Protein AF-A0A354ZH24-F1 (afdb_monomer)

Secondary structure (DSSP, 8-state):
----HHHHHHHHHHHHHHHHHHHHHHHHHHHHHHHHHHHIIIIISHHHHHHHHHHHH------PPPPPPEE-TTS-EEE-----------TTT-SSHHHHHHHHHHHHT--GGG-

Structure (mmCIF, N/CA/C/O backbone):
data_AF-A0A354ZH24-F1
#
_entry.id   AF-A0A354ZH24-F1
#
loop_
_atom_site.group_PDB
_atom_site.id
_atom_site.type_symbol
_atom_site.label_atom_id
_atom_site.label_alt_id
_atom_site.label_comp_id
_atom_site.label_asym_id
_atom_site.label_entity_id
_atom_site.label_seq_id
_atom_site.pdbx_PDB_ins_code
_at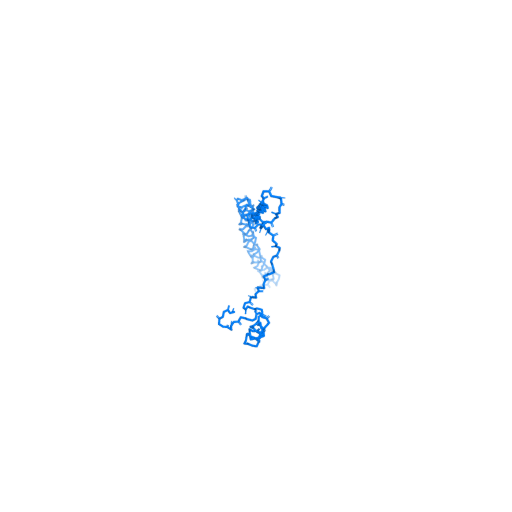om_site.Cartn_x
_atom_site.Cartn_y
_atom_site.Cartn_z
_atom_site.occupancy
_atom_site.B_iso_or_equiv
_atom_site.auth_seq_id
_atom_site.auth_comp_id
_atom_site.auth_asym_id
_atom_site.auth_atom_id
_atom_site.pdbx_PDB_model_num
ATOM 1 N N . MET A 1 1 ? 56.587 -14.200 -52.877 1.00 45.28 1 MET A N 1
ATOM 2 C CA . MET A 1 1 ? 55.325 -13.538 -52.482 1.00 45.28 1 MET A CA 1
ATOM 3 C C . MET A 1 1 ? 55.574 -12.876 -51.132 1.00 45.28 1 MET A C 1
ATOM 5 O O . MET A 1 1 ? 55.626 -13.579 -50.135 1.00 45.28 1 MET A O 1
ATOM 9 N N . ASN A 1 2 ? 55.875 -11.572 -51.110 1.00 46.62 2 ASN A N 1
ATOM 10 C CA . ASN A 1 2 ? 56.237 -10.858 -49.878 1.00 46.62 2 ASN A CA 1
ATOM 11 C C . ASN A 1 2 ? 54.971 -10.486 -49.108 1.00 46.62 2 ASN A C 1
ATOM 13 O O . ASN A 1 2 ? 54.267 -9.554 -49.488 1.00 46.62 2 ASN A O 1
ATOM 17 N N . VAL A 1 3 ? 54.684 -11.220 -48.037 1.00 66.81 3 VAL A N 1
ATOM 18 C CA . VAL A 1 3 ? 53.629 -10.860 -47.088 1.00 66.81 3 VAL A CA 1
ATOM 19 C C . VAL A 1 3 ? 54.283 -10.066 -45.960 1.00 66.81 3 VAL A C 1
ATOM 21 O O . VAL A 1 3 ? 55.084 -10.603 -45.201 1.00 66.81 3 VAL A O 1
ATOM 24 N N . ASN A 1 4 ? 53.976 -8.770 -45.878 1.00 72.75 4 ASN A N 1
ATOM 25 C CA . ASN A 1 4 ? 54.430 -7.915 -44.785 1.00 72.75 4 ASN A CA 1
ATOM 26 C C . ASN A 1 4 ? 53.612 -8.217 -43.524 1.00 72.75 4 ASN A C 1
ATOM 28 O O . ASN A 1 4 ? 52.391 -8.067 -43.520 1.00 72.75 4 ASN A O 1
ATOM 32 N N . ILE A 1 5 ? 54.299 -8.590 -42.444 1.00 67.75 5 ILE A N 1
ATOM 33 C CA . ILE A 1 5 ? 53.717 -8.917 -41.129 1.00 67.75 5 ILE A CA 1
ATOM 34 C C . ILE A 1 5 ? 52.833 -7.771 -40.593 1.00 67.75 5 ILE A C 1
ATOM 36 O O . ILE A 1 5 ? 51.821 -8.020 -39.940 1.00 67.75 5 ILE A O 1
ATOM 40 N N . MET A 1 6 ? 53.154 -6.525 -40.959 1.00 64.69 6 MET A N 1
ATOM 41 C CA . MET A 1 6 ? 52.380 -5.330 -40.607 1.00 64.69 6 MET A CA 1
ATOM 42 C C . MET A 1 6 ? 50.939 -5.354 -41.158 1.00 64.69 6 MET A C 1
ATOM 44 O O . MET A 1 6 ? 50.013 -4.979 -40.447 1.00 64.69 6 MET A O 1
ATOM 48 N N . ASP A 1 7 ? 50.719 -5.855 -42.381 1.00 66.12 7 ASP A N 1
ATOM 49 C CA . ASP A 1 7 ? 49.382 -5.905 -43.006 1.00 66.12 7 ASP A CA 1
ATOM 50 C C . ASP A 1 7 ? 48.493 -6.998 -42.378 1.00 66.12 7 ASP A C 1
ATOM 52 O O . ASP A 1 7 ? 47.267 -6.894 -42.346 1.00 66.12 7 ASP A O 1
ATOM 56 N N . MET A 1 8 ? 49.099 -8.045 -41.806 1.00 61.34 8 MET A N 1
ATOM 57 C CA . MET A 1 8 ? 48.354 -9.114 -41.134 1.00 61.34 8 MET A CA 1
ATOM 58 C C . MET A 1 8 ? 47.857 -8.690 -39.744 1.00 61.34 8 MET A C 1
ATOM 60 O O . MET A 1 8 ? 46.753 -9.063 -39.343 1.00 61.34 8 MET A O 1
ATOM 64 N N . MET A 1 9 ? 48.642 -7.874 -39.033 1.00 62.81 9 MET A N 1
ATOM 65 C CA . MET A 1 9 ? 48.289 -7.339 -37.712 1.00 62.81 9 MET A CA 1
ATOM 66 C C . MET A 1 9 ? 47.197 -6.256 -37.796 1.00 62.81 9 MET A C 1
ATOM 68 O O . MET A 1 9 ? 46.334 -6.160 -36.924 1.00 62.81 9 MET A O 1
ATOM 72 N N . ASP A 1 10 ? 47.163 -5.502 -38.896 1.00 66.69 10 ASP A N 1
ATOM 73 C CA . ASP A 1 10 ? 46.168 -4.451 -39.140 1.00 66.69 10 ASP A CA 1
ATOM 74 C C . ASP A 1 10 ? 44.771 -5.027 -39.472 1.00 66.69 10 ASP A C 1
ATOM 76 O O . ASP A 1 10 ? 43.731 -4.491 -39.069 1.00 66.69 10 ASP A O 1
ATOM 80 N N . ARG A 1 11 ? 44.718 -6.179 -40.162 1.00 67.19 11 ARG A N 1
ATOM 81 C CA . ARG A 1 11 ? 43.461 -6.886 -40.485 1.00 67.19 11 ARG A CA 1
ATOM 82 C C . ARG A 1 11 ? 42.809 -7.535 -39.262 1.00 67.19 11 ARG A C 1
ATOM 84 O O . ARG A 1 11 ? 41.580 -7.525 -39.156 1.00 67.19 11 ARG A O 1
ATOM 91 N N . THR A 1 12 ? 43.600 -8.078 -38.335 1.00 68.81 12 THR A N 1
ATOM 92 C CA . THR A 1 12 ? 43.090 -8.676 -37.088 1.00 68.81 12 THR A CA 1
ATOM 93 C C . THR A 1 12 ? 42.574 -7.614 -36.112 1.00 68.81 12 THR A C 1
ATOM 95 O O . THR A 1 12 ? 41.503 -7.809 -35.534 1.00 68.81 12 THR A O 1
ATOM 98 N N . GLN A 1 13 ? 43.245 -6.460 -36.001 1.00 71.44 13 GLN A N 1
ATOM 99 C CA . GLN A 1 13 ? 42.789 -5.323 -35.183 1.00 71.44 13 GLN A CA 1
ATOM 100 C C . GLN A 1 13 ? 41.459 -4.730 -35.682 1.00 71.44 13 GLN A C 1
ATOM 102 O O . GLN A 1 13 ? 40.503 -4.610 -34.912 1.00 71.44 13 GLN A O 1
ATOM 107 N N . LYS A 1 14 ? 41.326 -4.457 -36.989 1.00 71.06 14 LYS A N 1
ATOM 108 C CA . LYS A 1 14 ? 40.096 -3.870 -37.568 1.00 71.06 14 LYS A CA 1
ATOM 109 C C . LYS A 1 14 ? 38.857 -4.756 -37.394 1.00 71.06 14 LYS A C 1
ATOM 111 O O . LYS A 1 14 ? 37.745 -4.245 -37.234 1.00 71.06 14 LYS A O 1
ATOM 116 N N . GLY A 1 15 ? 39.025 -6.080 -37.416 1.00 75.44 15 GLY A N 1
ATOM 117 C CA . GLY A 1 15 ? 37.937 -7.032 -37.169 1.00 75.44 15 GLY A CA 1
ATOM 118 C C . GLY A 1 15 ? 37.438 -7.001 -35.721 1.00 75.44 15 GLY A C 1
ATOM 119 O O . GLY A 1 15 ? 36.228 -7.049 -35.484 1.00 75.44 15 GLY A O 1
ATOM 120 N N . PHE A 1 16 ? 38.358 -6.876 -34.762 1.00 79.56 16 PHE A N 1
ATOM 121 C CA . PHE A 1 16 ? 38.036 -6.774 -33.340 1.00 79.56 16 PHE A CA 1
ATOM 122 C C . PHE A 1 16 ? 37.358 -5.437 -33.003 1.00 79.56 16 PHE A C 1
ATOM 124 O O . PHE A 1 16 ? 36.294 -5.434 -32.381 1.00 79.56 16 PHE A O 1
ATOM 131 N N . GLU A 1 17 ? 37.882 -4.315 -33.505 1.00 85.81 17 GLU A N 1
ATOM 132 C CA . GLU A 1 17 ? 37.281 -2.992 -33.292 1.00 85.81 17 GLU A CA 1
ATOM 133 C C . GLU A 1 17 ? 35.867 -2.870 -33.870 1.00 85.81 17 GLU A C 1
ATOM 135 O O . GLU A 1 17 ? 34.991 -2.268 -33.247 1.00 85.81 17 GLU A O 1
ATOM 140 N N . ARG A 1 18 ? 35.609 -3.453 -35.052 1.00 85.81 18 ARG A N 1
ATOM 141 C CA . ARG A 1 18 ? 34.257 -3.475 -35.635 1.00 85.81 18 ARG A CA 1
ATOM 142 C C . ARG A 1 18 ? 33.275 -4.232 -34.752 1.00 85.81 18 ARG A C 1
ATOM 144 O O . ARG A 1 18 ? 32.179 -3.737 -34.521 1.00 85.81 18 ARG A O 1
ATOM 151 N N . ARG A 1 19 ? 33.660 -5.407 -34.245 1.00 88.31 19 ARG A N 1
ATOM 152 C CA . ARG A 1 19 ? 32.803 -6.204 -33.352 1.00 88.31 19 ARG A CA 1
ATOM 153 C C . ARG A 1 19 ? 32.515 -5.451 -32.057 1.00 88.31 19 ARG A C 1
ATOM 155 O O . ARG A 1 19 ? 31.353 -5.350 -31.676 1.00 88.31 19 ARG A O 1
ATOM 162 N N . LEU A 1 20 ? 33.544 -4.873 -31.434 1.00 91.69 20 LEU A N 1
ATOM 163 C CA . LEU A 1 20 ? 33.400 -4.087 -30.208 1.00 91.69 20 LEU A CA 1
ATOM 164 C C . LEU A 1 20 ? 32.459 -2.890 -30.407 1.00 91.69 20 LEU A C 1
ATOM 166 O O . LEU A 1 20 ? 31.561 -2.668 -29.598 1.00 91.69 20 LEU A O 1
ATOM 170 N N . ARG A 1 21 ? 32.600 -2.174 -31.526 1.00 93.44 21 ARG A N 1
ATOM 171 C CA . ARG A 1 21 ? 31.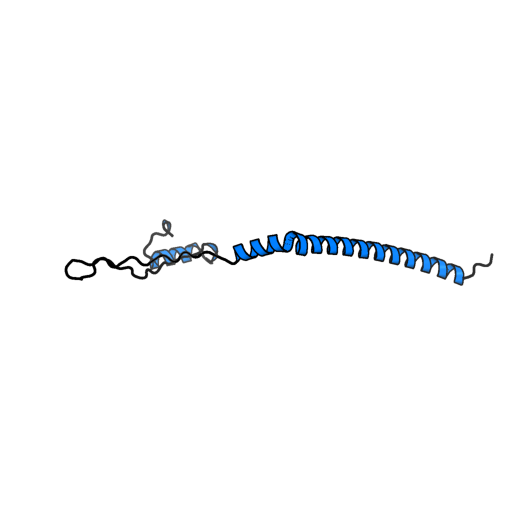732 -1.045 -31.887 1.00 93.44 21 ARG A CA 1
ATOM 172 C C . ARG A 1 21 ? 30.283 -1.471 -32.100 1.00 93.44 21 ARG A C 1
ATOM 174 O O . ARG A 1 21 ? 29.376 -0.791 -31.631 1.00 93.44 21 ARG A O 1
ATOM 181 N N . THR A 1 22 ? 30.050 -2.609 -32.754 1.00 93.75 22 THR A N 1
ATOM 182 C CA . THR A 1 22 ? 28.698 -3.166 -32.905 1.00 93.75 22 THR A CA 1
ATOM 183 C C . THR A 1 22 ? 28.083 -3.499 -31.546 1.00 93.75 22 THR A C 1
ATOM 185 O O . THR A 1 22 ? 26.946 -3.112 -31.290 1.00 93.75 22 THR A O 1
ATOM 188 N N . PHE A 1 23 ? 28.831 -4.144 -30.643 1.00 95.25 23 PHE A N 1
ATOM 189 C CA . PHE A 1 23 ? 28.353 -4.423 -29.284 1.00 95.25 23 PHE A CA 1
ATOM 190 C C . PHE A 1 23 ? 28.027 -3.147 -28.504 1.00 95.25 23 PHE A C 1
ATOM 192 O O . PHE A 1 23 ? 26.993 -3.092 -27.843 1.00 95.25 23 PHE A O 1
ATOM 199 N N . GLN A 1 24 ? 28.858 -2.108 -28.612 1.00 94.44 24 GLN A N 1
ATOM 200 C CA . GLN A 1 24 ? 28.599 -0.813 -27.978 1.00 94.44 24 GLN A CA 1
ATOM 201 C C . GLN A 1 24 ? 27.316 -0.159 -28.498 1.00 94.44 24 GLN A C 1
ATOM 203 O O . GLN A 1 24 ? 26.520 0.327 -27.699 1.00 94.44 24 GLN A O 1
ATOM 208 N N . ILE A 1 25 ? 27.081 -0.181 -29.813 1.00 96.56 25 ILE A N 1
ATOM 209 C CA . ILE A 1 25 ? 25.859 0.375 -30.411 1.00 96.56 25 ILE A CA 1
ATOM 210 C C . ILE A 1 25 ? 24.625 -0.393 -29.927 1.00 96.56 25 ILE A C 1
ATOM 212 O O . ILE A 1 25 ? 23.633 0.221 -29.540 1.00 96.56 25 ILE A O 1
ATOM 216 N N . VAL A 1 26 ? 24.692 -1.727 -29.901 1.00 96.94 26 VAL A N 1
ATOM 217 C CA . VAL A 1 26 ? 23.591 -2.569 -29.411 1.00 96.94 26 VAL A CA 1
ATOM 218 C C . VAL A 1 26 ? 23.317 -2.302 -27.931 1.00 96.94 26 VAL A C 1
ATOM 220 O O . VAL A 1 26 ? 22.167 -2.099 -27.548 1.00 96.94 26 VAL A O 1
ATOM 223 N N . ALA A 1 27 ? 24.360 -2.247 -27.101 1.00 96.31 27 ALA A N 1
ATOM 224 C CA . ALA A 1 27 ? 24.223 -1.942 -25.681 1.00 96.31 27 ALA A CA 1
ATOM 225 C C . ALA A 1 27 ? 23.598 -0.555 -25.463 1.00 96.31 27 ALA A C 1
ATOM 227 O O . ALA A 1 27 ? 22.658 -0.420 -24.681 1.00 96.31 27 ALA A O 1
ATOM 228 N N . LEU A 1 28 ? 24.060 0.463 -26.195 1.00 97.38 28 LEU A N 1
ATOM 229 C CA . LEU A 1 28 ? 23.509 1.814 -26.113 1.00 97.38 28 LEU A CA 1
ATOM 230 C C . LEU A 1 28 ? 22.032 1.847 -26.527 1.00 97.38 28 LEU A C 1
ATOM 232 O O . LEU A 1 28 ? 21.220 2.460 -25.838 1.00 97.38 28 LEU A O 1
ATOM 236 N N . ALA A 1 29 ? 21.663 1.149 -27.603 1.00 97.19 29 ALA A N 1
ATOM 237 C CA . ALA A 1 29 ? 20.275 1.051 -28.044 1.00 97.19 29 ALA A CA 1
ATOM 238 C C . ALA A 1 29 ? 19.374 0.424 -26.964 1.00 97.19 29 ALA A C 1
ATOM 240 O O . ALA A 1 29 ? 18.288 0.938 -26.697 1.00 97.19 29 ALA A O 1
ATOM 241 N N . LEU A 1 30 ? 19.840 -0.632 -26.287 1.00 97.50 30 LEU A N 1
ATOM 242 C CA . LEU A 1 30 ? 19.118 -1.233 -25.161 1.00 97.50 30 LEU A CA 1
ATOM 243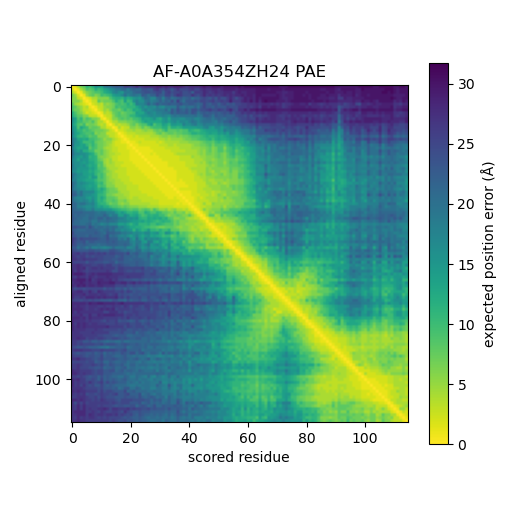 C C . LEU A 1 30 ? 18.931 -0.241 -24.007 1.00 97.50 30 LEU A C 1
ATOM 245 O O . LEU A 1 30 ? 17.826 -0.117 -23.478 1.00 97.50 30 LEU A O 1
ATOM 249 N N . PHE A 1 31 ? 19.977 0.507 -23.648 1.00 97.38 31 PHE A N 1
ATOM 250 C CA . PHE A 1 31 ? 19.878 1.540 -22.616 1.00 97.38 31 PHE A CA 1
ATOM 251 C C . PHE A 1 31 ? 18.889 2.647 -22.988 1.00 97.38 31 PHE A C 1
ATOM 253 O O . PHE A 1 31 ? 18.129 3.086 -22.127 1.00 97.38 31 PHE A O 1
ATOM 260 N N . VAL A 1 32 ? 18.834 3.060 -24.256 1.00 97.31 32 VAL A N 1
ATOM 261 C CA . VAL A 1 32 ? 17.851 4.046 -24.734 1.00 97.31 32 VAL A CA 1
ATOM 262 C C . VAL A 1 32 ? 16.423 3.515 -24.595 1.00 97.31 32 VAL A C 1
ATOM 264 O O . VAL A 1 32 ? 15.550 4.235 -24.111 1.00 97.31 32 VAL A O 1
ATOM 267 N N . VAL A 1 33 ? 16.174 2.249 -24.944 1.00 97.06 33 VAL A N 1
ATOM 268 C CA . VAL A 1 33 ? 14.853 1.620 -24.762 1.00 97.06 33 VAL A CA 1
ATOM 269 C C . VAL A 1 33 ? 14.459 1.585 -23.282 1.00 97.06 33 VAL A C 1
ATOM 271 O O . VAL A 1 33 ? 13.332 1.944 -22.933 1.00 97.06 33 VAL A O 1
ATOM 274 N N . LEU A 1 34 ? 15.385 1.208 -22.397 1.00 96.38 34 LEU A N 1
ATOM 275 C CA . LEU A 1 34 ? 15.147 1.197 -20.951 1.00 96.38 34 LEU A CA 1
ATOM 276 C C . LEU A 1 34 ? 14.890 2.604 -20.397 1.00 96.38 34 LEU A C 1
ATOM 278 O O . LEU A 1 34 ? 13.960 2.782 -19.611 1.00 96.38 34 LEU A O 1
ATOM 282 N N . ALA A 1 35 ? 15.653 3.607 -20.835 1.00 96.19 35 ALA A N 1
ATOM 283 C CA . ALA A 1 35 ? 15.452 5.000 -20.449 1.00 96.19 35 ALA A CA 1
ATOM 284 C C . ALA A 1 35 ? 14.088 5.527 -20.921 1.00 96.19 35 ALA A C 1
ATOM 286 O O . ALA A 1 35 ? 13.372 6.157 -20.145 1.00 96.19 35 ALA A O 1
ATOM 287 N N . GLY A 1 36 ? 13.675 5.202 -22.151 1.00 95.06 36 GLY A N 1
ATOM 288 C CA . GLY A 1 36 ? 12.341 5.530 -22.660 1.00 95.06 36 GLY A CA 1
ATOM 289 C C . GLY A 1 36 ? 11.227 4.862 -21.850 1.00 95.06 36 GLY A C 1
ATOM 290 O O . GLY A 1 36 ? 10.229 5.497 -21.505 1.00 95.06 36 GLY A O 1
ATOM 291 N N . ARG A 1 37 ? 11.412 3.595 -21.462 1.00 93.06 37 ARG A N 1
ATOM 292 C CA . ARG A 1 37 ? 10.462 2.889 -20.594 1.00 93.06 37 ARG A CA 1
ATOM 293 C C . ARG A 1 37 ? 10.389 3.507 -19.199 1.00 93.06 37 ARG A C 1
ATOM 295 O O . ARG A 1 37 ? 9.293 3.648 -18.655 1.00 93.06 37 ARG A O 1
ATOM 302 N N . LEU A 1 38 ? 11.531 3.892 -18.634 1.00 91.56 38 LEU A N 1
ATOM 303 C CA . LEU A 1 38 ? 11.599 4.590 -17.355 1.00 91.56 38 LEU A CA 1
ATOM 304 C C . LEU A 1 38 ? 10.872 5.935 -17.439 1.00 91.56 38 LEU A C 1
ATOM 306 O O . LEU A 1 38 ? 10.034 6.219 -16.588 1.00 91.56 38 LEU A O 1
ATOM 310 N N . TRP A 1 39 ? 11.113 6.713 -18.496 1.00 91.69 39 TRP A N 1
ATOM 311 C CA . TRP A 1 39 ? 10.414 7.972 -18.750 1.00 91.69 39 TRP A CA 1
ATOM 312 C C . TRP A 1 39 ? 8.899 7.776 -18.836 1.00 91.69 39 TRP A C 1
ATOM 314 O O . TRP A 1 39 ? 8.142 8.506 -18.204 1.00 91.69 39 TRP A O 1
ATOM 324 N N . GLN A 1 40 ? 8.429 6.748 -19.546 1.00 87.81 40 GLN A N 1
ATOM 325 C CA . GLN A 1 40 ? 7.002 6.430 -19.617 1.00 87.81 40 GLN A CA 1
ATOM 326 C C . GLN A 1 40 ? 6.401 6.152 -18.229 1.00 87.81 40 GLN A C 1
ATOM 328 O O . GLN A 1 40 ? 5.302 6.615 -17.923 1.00 87.81 40 GLN A O 1
ATOM 333 N N . LEU A 1 41 ? 7.097 5.387 -17.385 1.00 85.00 41 LEU A N 1
ATOM 334 C CA . LEU A 1 41 ? 6.613 5.057 -16.044 1.00 85.00 41 LEU A CA 1
ATOM 335 C C . LEU A 1 41 ? 6.638 6.266 -15.104 1.00 85.00 41 LEU A C 1
ATOM 337 O O . LEU A 1 41 ? 5.688 6.457 -14.351 1.00 85.00 41 LEU A O 1
ATOM 341 N N . GLN A 1 42 ? 7.692 7.078 -15.173 1.00 83.44 42 GLN A N 1
ATOM 342 C CA . GLN A 1 42 ? 7.907 8.213 -14.275 1.00 83.44 42 GLN A CA 1
ATOM 343 C C . GLN A 1 42 ? 7.109 9.455 -14.685 1.00 83.44 42 GLN A C 1
ATOM 345 O O . GLN A 1 42 ? 6.556 10.126 -13.825 1.00 83.44 42 GLN A O 1
ATOM 350 N N . VAL A 1 43 ? 7.014 9.763 -15.981 1.00 80.94 43 VAL A N 1
ATOM 351 C CA . VAL A 1 43 ? 6.401 11.008 -16.476 1.00 80.94 43 VAL A CA 1
ATOM 352 C C . VAL A 1 43 ? 4.947 10.797 -16.884 1.00 80.94 43 VAL A C 1
ATOM 354 O O . VAL A 1 43 ? 4.077 11.511 -16.407 1.00 80.94 43 VAL A O 1
ATOM 357 N N . MET A 1 44 ? 4.638 9.790 -17.713 1.00 74.94 44 MET A N 1
ATOM 358 C CA . MET A 1 44 ? 3.246 9.577 -18.152 1.00 74.94 44 MET A CA 1
ATOM 359 C C . MET A 1 44 ? 2.380 8.907 -17.082 1.00 74.94 44 MET A C 1
ATOM 361 O O . MET A 1 44 ? 1.172 9.119 -17.042 1.00 74.94 44 MET A O 1
ATOM 365 N N . ARG A 1 45 ? 2.974 8.046 -16.247 1.00 73.62 45 ARG A N 1
ATOM 366 C CA . ARG A 1 45 ? 2.256 7.308 -15.193 1.00 73.62 45 ARG A CA 1
ATOM 367 C C . ARG A 1 45 ? 2.679 7.707 -13.780 1.00 73.62 45 ARG A C 1
ATOM 369 O O . ARG A 1 45 ? 2.176 7.113 -12.827 1.00 73.62 45 ARG A O 1
ATOM 376 N N . GLY A 1 46 ? 3.543 8.714 -13.634 1.00 74.75 46 GLY A N 1
ATOM 377 C CA . GLY A 1 46 ? 4.020 9.184 -12.333 1.00 74.75 46 GLY A CA 1
ATOM 378 C C . GLY A 1 46 ? 2.878 9.588 -11.414 1.00 74.75 46 GLY A C 1
ATOM 379 O O . GLY A 1 46 ? 2.768 9.070 -10.305 1.00 74.75 46 GLY A O 1
ATOM 380 N N . ASP A 1 47 ? 1.965 10.425 -11.905 1.00 69.69 47 ASP A N 1
ATOM 381 C CA . ASP A 1 47 ? 0.813 10.894 -11.126 1.00 69.69 47 ASP A CA 1
ATOM 382 C C . ASP A 1 47 ? -0.152 9.758 -10.762 1.00 69.69 47 ASP A C 1
ATOM 384 O O . ASP A 1 47 ? -0.668 9.691 -9.641 1.00 69.69 47 ASP A O 1
ATOM 388 N N . TYR A 1 48 ? -0.329 8.795 -11.671 1.00 73.38 48 TYR A N 1
ATOM 389 C CA . TYR A 1 48 ? -1.139 7.605 -11.421 1.00 73.38 48 TYR A CA 1
ATOM 390 C C . TYR A 1 48 ? -0.562 6.756 -10.278 1.00 73.38 48 TYR A C 1
ATOM 392 O O . TYR A 1 48 ? -1.282 6.402 -9.344 1.00 73.38 48 TYR A O 1
ATOM 400 N N . PHE A 1 49 ? 0.742 6.471 -10.285 1.00 71.44 49 PHE A N 1
ATOM 401 C CA . PHE A 1 49 ? 1.370 5.704 -9.204 1.00 71.44 49 PHE A CA 1
ATOM 402 C C . PHE A 1 49 ? 1.505 6.509 -7.906 1.00 71.44 49 PHE A C 1
ATOM 404 O O . PHE A 1 49 ? 1.347 5.951 -6.821 1.00 71.44 49 PHE A O 1
ATOM 411 N N . LYS A 1 50 ? 1.712 7.826 -7.995 1.00 71.19 50 LYS A N 1
ATOM 412 C CA . LYS A 1 50 ? 1.767 8.723 -6.834 1.00 71.19 50 LYS A CA 1
ATOM 413 C C . LYS A 1 50 ? 0.429 8.772 -6.093 1.00 71.19 50 LYS A C 1
ATOM 415 O O . LYS A 1 50 ? 0.415 8.666 -4.868 1.00 71.19 50 LYS A O 1
ATOM 420 N N . SER A 1 51 ? -0.688 8.863 -6.817 1.00 70.56 51 SER A N 1
ATOM 421 C CA . SER A 1 51 ? -2.032 8.845 -6.217 1.00 70.56 51 SER A CA 1
ATOM 422 C C . SER A 1 51 ? -2.356 7.507 -5.537 1.00 70.56 51 SER A C 1
ATOM 424 O O . SER A 1 51 ? -2.864 7.488 -4.417 1.00 70.56 51 SER A O 1
ATOM 426 N N . ARG A 1 52 ? -1.980 6.378 -6.153 1.00 72.69 52 ARG A N 1
ATOM 427 C CA . ARG A 1 52 ? -2.171 5.031 -5.583 1.00 72.69 52 ARG A CA 1
ATOM 428 C C . ARG A 1 52 ? -1.330 4.814 -4.323 1.00 72.69 52 ARG A C 1
ATOM 430 O O . ARG A 1 52 ? -1.832 4.258 -3.351 1.00 72.69 52 ARG A O 1
ATOM 437 N N . SER A 1 53 ? -0.093 5.309 -4.296 1.00 70.50 53 SER A N 1
ATOM 438 C CA . SER A 1 53 ? 0.738 5.284 -3.086 1.00 70.50 53 SER A CA 1
ATOM 439 C C . SER A 1 53 ? 0.178 6.169 -1.970 1.00 70.50 53 SER A C 1
ATOM 441 O O . SER A 1 53 ? 0.238 5.783 -0.805 1.00 70.50 53 SER A O 1
ATOM 443 N N . ALA A 1 54 ? -0.401 7.329 -2.297 1.00 69.56 54 ALA A N 1
ATOM 444 C CA . ALA A 1 54 ? -1.052 8.183 -1.303 1.00 69.56 54 ALA A CA 1
ATOM 445 C C . ALA A 1 54 ? -2.284 7.502 -0.684 1.00 69.56 54 ALA A C 1
ATOM 447 O O . ALA A 1 54 ? -2.441 7.532 0.533 1.00 69.56 54 ALA A O 1
ATOM 448 N N . ALA A 1 55 ? -3.100 6.823 -1.497 1.00 67.50 55 ALA A N 1
ATOM 449 C CA . ALA A 1 55 ? -4.240 6.044 -1.014 1.00 67.50 55 ALA A CA 1
ATOM 450 C C . ALA A 1 55 ? -3.812 4.879 -0.102 1.00 67.50 55 ALA A C 1
ATOM 452 O O . ALA A 1 55 ? -4.444 4.641 0.918 1.00 67.50 55 ALA A O 1
ATOM 453 N N . ASN A 1 56 ? -2.697 4.208 -0.408 1.00 69.81 56 ASN A N 1
ATOM 454 C CA . ASN A 1 56 ? -2.145 3.168 0.468 1.00 69.81 56 ASN A CA 1
ATOM 455 C C . ASN A 1 56 ? -1.550 3.722 1.775 1.00 69.81 56 ASN A C 1
ATOM 457 O O . ASN A 1 56 ? -1.423 2.983 2.747 1.00 69.81 56 ASN A O 1
ATOM 461 N N . ARG A 1 57 ? -1.160 5.003 1.814 1.00 67.50 57 ARG A N 1
ATOM 462 C CA . ARG A 1 57 ? -0.597 5.647 3.012 1.00 67.50 57 ARG A CA 1
ATOM 463 C C . ARG A 1 57 ? -1.671 6.218 3.939 1.00 67.50 57 ARG A C 1
ATOM 465 O O . ARG A 1 57 ? -1.430 6.358 5.134 1.00 67.50 57 ARG A O 1
ATOM 472 N N . LEU A 1 58 ? -2.828 6.580 3.397 1.00 68.38 58 LEU A N 1
ATOM 473 C CA . LEU A 1 58 ? -3.916 7.192 4.148 1.00 68.38 58 LEU A CA 1
ATOM 474 C C . LEU A 1 58 ? -4.944 6.123 4.520 1.00 68.38 58 LEU A C 1
ATOM 476 O O . LEU A 1 58 ? -5.873 5.844 3.769 1.00 68.38 58 LEU A O 1
ATOM 480 N N . ALA A 1 59 ? -4.788 5.543 5.707 1.00 69.38 59 ALA A N 1
ATOM 481 C CA . ALA A 1 59 ? -5.862 4.785 6.329 1.00 69.38 59 ALA A CA 1
ATOM 482 C C . ALA A 1 59 ? -6.856 5.772 6.958 1.00 69.38 59 ALA A C 1
ATOM 484 O O . ALA A 1 59 ? -6.508 6.513 7.879 1.00 69.38 59 ALA A O 1
ATOM 485 N N . LEU A 1 60 ? -8.094 5.797 6.462 1.00 69.94 60 LEU A N 1
ATOM 486 C CA . LEU A 1 60 ? -9.183 6.504 7.133 1.00 69.94 60 LEU A CA 1
ATOM 487 C C . LEU A 1 60 ? -9.564 5.702 8.379 1.00 69.94 60 LEU A C 1
ATOM 489 O O . LEU A 1 60 ? -10.249 4.687 8.279 1.00 69.94 60 LEU A O 1
ATOM 493 N N . VAL A 1 61 ? -9.092 6.139 9.546 1.00 77.81 61 VAL A N 1
ATOM 494 C CA . VAL A 1 61 ? -9.496 5.570 10.835 1.00 77.81 61 VAL A CA 1
ATOM 495 C C . VAL A 1 61 ? -10.705 6.364 11.334 1.00 77.81 61 VAL A C 1
ATOM 497 O O . VAL A 1 61 ? -10.541 7.528 11.711 1.00 77.81 61 VAL A O 1
ATOM 500 N N . PRO A 1 62 ? -11.927 5.801 11.310 1.00 74.81 62 PRO A N 1
ATOM 501 C CA . PRO A 1 62 ? -13.089 6.488 11.851 1.00 74.81 62 PRO A CA 1
ATOM 502 C C . PRO A 1 62 ? -12.929 6.640 13.367 1.00 74.81 62 PRO A C 1
ATOM 504 O O . PRO A 1 62 ? -12.691 5.666 14.080 1.00 74.81 62 PRO A O 1
ATOM 507 N N . ILE A 1 63 ? -13.069 7.865 13.868 1.00 78.38 63 ILE A N 1
ATOM 508 C CA . ILE A 1 63 ? -13.097 8.130 15.307 1.00 78.38 63 ILE A CA 1
ATOM 509 C C . ILE A 1 63 ? -14.549 7.994 15.758 1.00 78.38 63 ILE A C 1
ATOM 511 O O . ILE A 1 63 ? -15.386 8.842 15.446 1.00 78.38 63 ILE A O 1
ATOM 515 N N . SER A 1 64 ? -14.859 6.913 16.471 1.00 77.69 64 SER A N 1
ATOM 516 C CA . SER A 1 64 ? -16.182 6.727 17.068 1.00 77.69 64 SER A CA 1
ATOM 517 C C . SER A 1 64 ? -16.432 7.798 18.126 1.00 77.69 64 SER A C 1
ATOM 519 O O . SER A 1 64 ? -15.638 7.959 19.054 1.00 77.69 64 SER A O 1
ATOM 521 N N . ALA A 1 65 ? -17.549 8.515 18.009 1.00 75.94 65 ALA A N 1
ATOM 522 C CA . ALA A 1 65 ? -17.966 9.451 19.044 1.00 75.94 65 ALA A CA 1
ATOM 523 C C . ALA A 1 65 ? -18.287 8.685 20.345 1.00 75.94 65 ALA A C 1
ATOM 525 O O . ALA A 1 65 ? -18.962 7.649 20.289 1.00 75.94 65 ALA A O 1
ATOM 526 N N . PRO A 1 66 ? -17.827 9.162 21.517 1.00 75.75 66 PRO A N 1
ATOM 527 C CA . PRO A 1 66 ? -18.176 8.541 22.788 1.00 75.75 66 PRO A CA 1
ATOM 528 C C . PRO A 1 66 ? -19.691 8.626 23.017 1.00 75.75 66 PRO A C 1
ATOM 530 O O . PRO A 1 66 ? -20.317 9.647 22.724 1.00 75.75 66 PRO A O 1
ATOM 533 N N . ARG A 1 67 ? -20.297 7.551 23.543 1.00 80.38 67 ARG A N 1
ATOM 534 C CA . ARG A 1 67 ? -21.713 7.589 23.945 1.00 80.38 67 ARG A CA 1
ATOM 535 C C . ARG A 1 67 ? -21.891 8.563 25.108 1.00 80.38 67 ARG A C 1
ATOM 537 O O . ARG A 1 67 ? -21.063 8.598 26.017 1.00 80.38 67 ARG A O 1
ATOM 544 N N . GLY A 1 68 ? -22.992 9.310 25.084 1.00 81.12 68 GLY A N 1
ATOM 545 C CA . GLY A 1 68 ? -23.401 10.142 26.211 1.00 81.12 68 GLY A CA 1
ATOM 546 C C . GLY A 1 68 ? -23.674 9.305 27.462 1.00 81.12 68 GLY A C 1
ATOM 547 O O . GLY A 1 68 ? -24.041 8.132 27.372 1.00 81.12 68 GLY A O 1
ATOM 548 N N . LEU A 1 69 ? -23.492 9.926 28.626 1.00 81.62 69 LEU A N 1
ATOM 549 C CA . LEU A 1 69 ? -23.852 9.335 29.912 1.00 81.62 69 LEU A CA 1
ATOM 550 C C . LEU A 1 69 ? -25.378 9.251 30.010 1.00 81.62 69 LEU A C 1
ATOM 552 O O . LEU A 1 69 ? -26.069 10.240 29.768 1.00 81.62 69 LEU A O 1
ATOM 556 N N . ILE A 1 70 ? -25.902 8.080 30.370 1.00 84.19 70 ILE A N 1
ATOM 557 C CA . ILE A 1 70 ? -27.323 7.930 30.701 1.00 84.19 70 ILE A CA 1
ATOM 558 C C . ILE A 1 70 ? -27.456 8.182 32.201 1.00 84.19 70 ILE A C 1
ATOM 560 O O . ILE A 1 70 ? -26.880 7.438 32.996 1.00 84.19 70 ILE A O 1
ATOM 564 N N . VAL A 1 71 ? -28.192 9.231 32.571 1.00 87.12 71 VAL A N 1
ATOM 565 C CA . VAL A 1 71 ? -28.418 9.643 33.963 1.00 87.12 71 VAL A CA 1
ATOM 566 C C . VAL A 1 71 ? -29.897 9.534 34.336 1.00 87.12 71 VAL A C 1
ATOM 568 O O . VAL A 1 71 ? -30.763 9.759 33.491 1.00 87.12 71 VAL A O 1
ATOM 571 N N . ASP A 1 72 ? -30.191 9.181 35.587 1.00 86.88 72 ASP A N 1
ATOM 572 C CA . ASP A 1 72 ? -31.550 9.254 36.143 1.00 86.88 72 ASP A CA 1
ATOM 573 C C . ASP A 1 72 ? -31.928 10.714 36.481 1.00 86.88 72 ASP A C 1
ATOM 575 O O . ASP A 1 72 ? -31.088 11.616 36.486 1.00 86.88 72 ASP A O 1
ATOM 579 N N . ARG A 1 73 ? -33.200 10.966 36.810 1.00 88.00 73 ARG A N 1
ATOM 580 C CA . ARG A 1 73 ? -33.747 12.265 37.244 1.00 88.00 73 ARG A CA 1
ATOM 581 C C . ARG A 1 73 ? -33.004 12.894 38.431 1.00 88.00 73 ARG A C 1
ATOM 583 O O . ARG A 1 73 ? -33.089 14.100 38.629 1.00 88.00 73 ARG A O 1
ATOM 590 N N . SER A 1 74 ? -32.332 12.074 39.237 1.00 86.44 74 SER A N 1
ATOM 591 C CA . SER A 1 74 ? -31.525 12.464 40.399 1.00 86.44 74 SER A CA 1
ATOM 592 C C . SER A 1 74 ? -30.083 12.842 40.035 1.00 86.44 74 SER A C 1
ATOM 594 O O . SER A 1 74 ? -29.343 13.301 40.901 1.00 86.44 74 SER A O 1
ATOM 596 N N . GLY A 1 75 ? -29.675 12.655 38.774 1.00 81.44 75 GLY A N 1
ATOM 597 C CA . GLY A 1 75 ? -28.308 12.879 38.297 1.00 81.44 75 GLY A CA 1
ATOM 598 C C . GLY A 1 75 ? -27.362 11.684 38.472 1.00 81.44 75 GLY A C 1
ATOM 599 O O . GLY A 1 75 ? -26.183 11.798 38.143 1.00 81.44 75 GLY A O 1
ATOM 600 N N . GLU A 1 76 ? -27.843 10.537 38.960 1.00 85.69 76 GLU A N 1
ATOM 601 C CA . GLU A 1 76 ? -27.030 9.322 39.095 1.00 85.69 76 GLU A CA 1
ATOM 602 C C . GLU A 1 76 ? -26.790 8.647 37.732 1.00 85.69 76 GLU A C 1
ATOM 604 O O . GLU A 1 76 ? -27.700 8.535 36.912 1.00 85.69 76 GLU A O 1
ATOM 609 N N . THR A 1 77 ? -25.556 8.202 37.466 1.00 81.44 77 THR A N 1
ATOM 610 C CA . THR A 1 77 ? -25.169 7.598 36.177 1.00 81.44 77 THR A CA 1
ATOM 611 C C . THR A 1 77 ? -25.536 6.116 36.132 1.00 81.44 77 THR A C 1
ATOM 613 O O . THR A 1 77 ? -24.985 5.319 36.885 1.00 81.44 77 THR A O 1
ATOM 616 N N . LEU A 1 78 ? -26.406 5.732 35.197 1.00 80.25 78 LEU A N 1
ATOM 617 C CA . LEU A 1 78 ? -26.863 4.350 35.008 1.00 80.25 78 LEU A CA 1
ATOM 618 C C . LEU A 1 78 ? -26.002 3.568 34.009 1.00 80.25 78 LEU A C 1
ATOM 620 O O . LEU A 1 78 ? -25.825 2.360 34.147 1.00 80.25 78 LEU A O 1
ATOM 624 N N . ALA A 1 79 ? -25.458 4.241 32.992 1.00 81.44 79 ALA A N 1
ATOM 625 C CA . ALA A 1 79 ? -24.595 3.610 32.000 1.00 81.44 79 ALA A CA 1
ATOM 626 C C . ALA A 1 79 ? -23.505 4.571 31.518 1.00 81.44 79 ALA A C 1
ATOM 628 O O . ALA A 1 79 ? -23.775 5.717 31.152 1.00 81.44 79 ALA A O 1
ATOM 629 N N . THR A 1 80 ? -22.273 4.065 31.483 1.00 81.44 80 THR A N 1
ATOM 630 C CA . THR A 1 80 ? -21.088 4.775 30.997 1.00 81.44 80 THR A CA 1
ATOM 631 C C . THR A 1 80 ? -20.227 3.859 30.129 1.00 81.44 80 THR A C 1
ATOM 633 O O . THR A 1 80 ? -20.323 2.632 30.202 1.00 81.44 80 THR A O 1
ATOM 636 N N . SER A 1 81 ? -19.380 4.457 29.295 1.00 79.12 81 SER A N 1
ATOM 637 C CA . SER A 1 81 ? -18.371 3.734 28.525 1.00 79.12 81 SER A CA 1
ATOM 638 C C . SER A 1 81 ? -17.121 3.541 29.382 1.00 79.12 81 SER A C 1
ATOM 640 O O . SER A 1 81 ? -16.554 4.513 29.875 1.00 79.12 81 SER A O 1
ATOM 642 N N . ARG A 1 82 ? -16.661 2.295 29.533 1.00 79.94 82 ARG A N 1
ATOM 643 C CA . ARG A 1 82 ? -15.394 1.957 30.203 1.00 79.94 82 ARG A CA 1
ATOM 644 C C . ARG A 1 82 ? -14.436 1.285 29.228 1.00 79.94 82 ARG A C 1
ATOM 646 O O . ARG A 1 82 ? -14.879 0.624 28.291 1.00 79.94 82 ARG A O 1
ATOM 653 N N . MET A 1 83 ? -13.134 1.434 29.458 1.00 79.06 83 MET A N 1
ATOM 654 C CA . MET A 1 83 ? -12.125 0.708 28.686 1.00 79.06 83 MET A CA 1
ATOM 655 C C . MET A 1 83 ? -12.272 -0.798 28.928 1.00 79.06 83 MET A C 1
ATOM 657 O O . MET A 1 83 ? -12.403 -1.233 30.073 1.00 79.06 83 MET A O 1
ATOM 661 N N . ALA A 1 84 ? -12.265 -1.579 27.850 1.00 81.94 84 ALA A N 1
ATOM 662 C CA . ALA A 1 84 ? -12.261 -3.035 27.892 1.00 81.94 84 ALA A CA 1
ATOM 663 C C . ALA A 1 84 ? -10.936 -3.542 27.314 1.00 81.94 84 ALA A C 1
ATOM 665 O O . ALA A 1 84 ? -10.495 -3.068 26.267 1.00 81.94 84 ALA A O 1
ATOM 666 N N . TYR A 1 85 ? -10.307 -4.497 27.994 1.00 82.62 85 TYR A N 1
ATOM 667 C CA . TYR A 1 85 ? -9.116 -5.174 27.491 1.00 82.62 85 TYR A CA 1
ATOM 668 C C . TYR A 1 85 ? -9.546 -6.362 26.631 1.00 82.62 85 TYR A C 1
ATOM 670 O O . TYR A 1 85 ? -10.432 -7.118 27.020 1.00 82.62 85 TYR A O 1
ATOM 678 N N . THR A 1 86 ? -8.942 -6.509 25.454 1.00 84.19 86 THR A N 1
ATOM 679 C CA . THR A 1 86 ? -9.171 -7.640 24.546 1.00 84.19 86 THR A CA 1
ATOM 680 C C . THR A 1 86 ? -7.840 -8.328 24.288 1.00 84.19 86 THR A C 1
ATOM 682 O O . THR A 1 86 ? -6.851 -7.658 23.993 1.00 84.19 86 THR A O 1
ATOM 685 N N . VAL A 1 87 ? -7.817 -9.653 24.406 1.00 84.00 87 VAL A N 1
ATOM 686 C CA . VAL A 1 87 ? -6.660 -10.487 24.065 1.00 84.00 87 VAL A CA 1
ATOM 687 C C . VAL A 1 87 ? -6.843 -10.975 22.630 1.00 84.00 87 VAL A C 1
ATOM 689 O O . VAL A 1 87 ? -7.904 -11.484 22.285 1.00 84.00 87 VAL A O 1
ATOM 692 N N . SER A 1 88 ? -5.826 -10.792 21.788 1.00 84.50 88 SER A N 1
ATOM 693 C CA . SER A 1 88 ? -5.812 -11.247 20.395 1.00 84.50 88 SER A CA 1
ATOM 694 C C . SER A 1 88 ? -4.531 -12.030 20.158 1.00 84.50 88 SER A C 1
ATOM 696 O O . SER A 1 88 ? -3.453 -11.537 20.483 1.00 84.50 88 SER A O 1
ATOM 698 N N . ALA A 1 89 ? -4.644 -13.217 19.570 1.00 83.69 89 ALA A N 1
ATOM 699 C CA . ALA A 1 89 ? -3.508 -14.056 19.213 1.00 83.69 89 ALA A CA 1
ATOM 700 C C . ALA A 1 89 ? -3.544 -14.366 17.715 1.00 83.69 89 ALA A C 1
ATOM 702 O O . ALA A 1 89 ? -4.608 -14.620 17.148 1.00 83.69 89 ALA A O 1
ATOM 703 N N . MET A 1 90 ? -2.384 -14.327 17.059 1.00 86.25 90 MET A N 1
ATOM 704 C CA . MET A 1 90 ? -2.268 -14.690 15.649 1.00 86.25 90 MET A CA 1
ATOM 705 C C . MET A 1 90 ? -1.753 -16.126 15.527 1.00 86.25 90 MET A C 1
ATOM 707 O O . MET A 1 90 ? -0.693 -16.430 16.073 1.00 86.25 90 MET A O 1
ATOM 711 N N . PRO A 1 91 ? -2.412 -17.003 14.742 1.00 81.62 91 PRO A N 1
ATOM 712 C CA . PRO A 1 91 ? -1.994 -18.398 14.575 1.00 81.62 91 PRO A CA 1
ATOM 713 C C . PRO A 1 91 ? -0.538 -18.609 14.132 1.00 81.62 91 PRO A C 1
ATOM 715 O O . PRO A 1 91 ? 0.010 -19.694 14.294 1.00 81.62 91 PRO A O 1
ATOM 718 N N . GLN A 1 92 ? 0.064 -17.584 13.530 1.00 83.69 92 GLN A N 1
ATOM 719 C CA . GLN A 1 92 ? 1.408 -17.595 12.958 1.00 83.69 92 GLN A CA 1
ATOM 720 C C . GLN A 1 92 ? 2.509 -17.381 14.006 1.00 83.69 92 GLN A C 1
ATOM 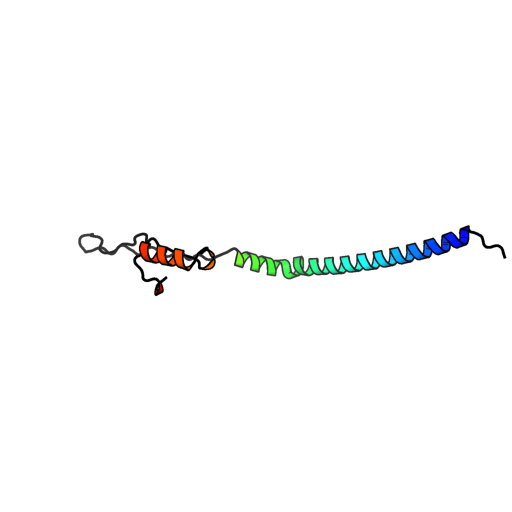722 O O . GLN A 1 92 ? 3.666 -17.687 13.735 1.00 83.69 92 GLN A O 1
ATOM 727 N N . GLU A 1 93 ? 2.160 -16.840 15.175 1.00 84.06 93 GLU A N 1
ATOM 728 C CA . GLU A 1 93 ? 3.117 -16.509 16.237 1.00 84.06 93 GLU A CA 1
ATOM 729 C C . GLU A 1 93 ? 3.333 -17.668 17.223 1.00 84.06 93 GLU A C 1
ATOM 731 O O . GLU A 1 93 ? 4.314 -17.660 17.966 1.00 84.06 93 GLU A O 1
ATOM 736 N N . PHE A 1 94 ? 2.472 -18.692 17.192 1.00 85.12 94 PHE A N 1
ATOM 737 C CA . PHE A 1 94 ?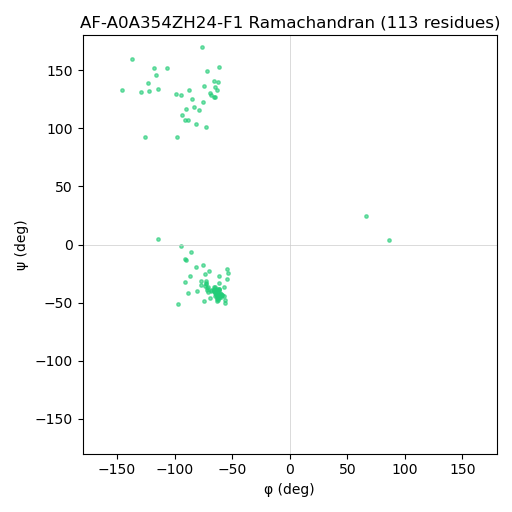 2.597 -19.870 18.051 1.00 85.12 94 PHE A CA 1
ATOM 738 C C . PHE A 1 94 ? 3.819 -20.713 17.667 1.00 85.12 94 PHE A C 1
ATOM 740 O O . PHE A 1 94 ? 3.968 -21.125 16.512 1.00 85.12 94 PHE A O 1
ATOM 747 N N . ARG A 1 95 ? 4.669 -21.037 18.649 1.00 83.50 95 ARG A N 1
ATOM 748 C CA . ARG A 1 95 ? 5.795 -21.975 18.471 1.00 83.50 95 ARG A CA 1
ATOM 749 C C . ARG A 1 95 ? 5.342 -23.403 18.752 1.00 83.50 95 ARG A C 1
ATOM 751 O O . ARG A 1 95 ? 5.685 -24.307 17.994 1.00 83.50 95 ARG A O 1
ATOM 758 N N . ASP A 1 96 ? 4.534 -23.583 19.794 1.00 85.56 96 ASP A N 1
ATOM 759 C CA . ASP A 1 96 ? 3.811 -24.818 20.093 1.00 85.56 96 ASP A CA 1
ATOM 760 C C . ASP A 1 96 ? 2.315 -24.526 20.246 1.00 85.56 96 ASP A C 1
ATOM 762 O O . ASP A 1 96 ? 1.814 -24.206 21.323 1.00 85.56 96 ASP A O 1
ATOM 766 N N . ARG A 1 97 ? 1.579 -24.665 19.139 1.00 82.19 97 ARG A N 1
ATOM 767 C CA . ARG A 1 97 ? 0.151 -24.331 19.081 1.00 82.19 97 ARG A CA 1
ATOM 768 C C . ARG A 1 97 ? -0.686 -25.092 20.108 1.00 82.19 97 ARG A C 1
ATOM 770 O O . ARG A 1 97 ? -1.642 -24.528 20.615 1.00 82.19 97 ARG A O 1
ATOM 777 N N . LYS A 1 98 ? -0.382 -26.361 20.394 1.00 83.06 98 LYS A N 1
ATOM 778 C CA . LYS A 1 98 ? -1.219 -27.150 21.311 1.00 83.06 98 LYS A CA 1
ATOM 779 C C . LYS A 1 98 ? -0.998 -26.711 22.756 1.00 83.06 98 LYS A C 1
ATOM 781 O O . LYS A 1 98 ? -1.972 -26.413 23.437 1.00 83.06 98 LYS A O 1
ATOM 786 N N . GLY A 1 99 ? 0.262 -26.605 23.181 1.00 85.62 99 GLY A N 1
ATOM 787 C CA . GLY A 1 99 ? 0.600 -26.176 24.539 1.00 85.62 99 GLY A CA 1
ATOM 788 C C . GLY A 1 99 ? 0.210 -24.724 24.827 1.00 8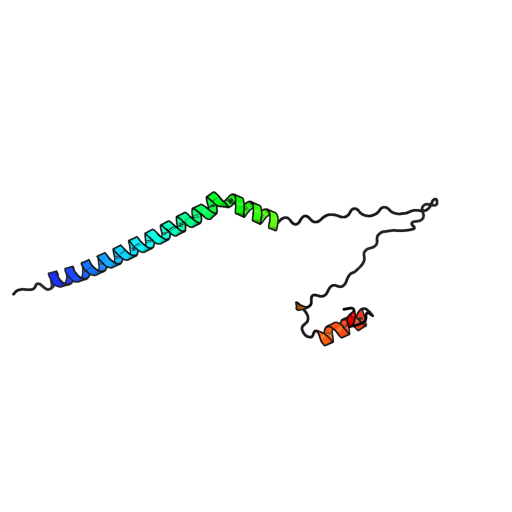5.62 99 GLY A C 1
ATOM 789 O O . GLY A 1 99 ? -0.310 -24.425 25.899 1.00 85.62 99 GLY A O 1
ATOM 790 N N . GLU A 1 100 ? 0.404 -23.818 23.865 1.00 84.69 100 GLU A N 1
ATOM 791 C CA . GLU A 1 100 ? 0.083 -22.396 24.043 1.00 84.69 100 GLU A CA 1
ATOM 792 C C . GLU A 1 100 ? -1.433 -22.135 24.062 1.00 84.69 100 GLU A C 1
ATOM 794 O O . GLU A 1 100 ? -1.899 -21.333 24.870 1.00 84.69 100 GLU A O 1
ATOM 799 N N . VAL A 1 101 ? -2.222 -22.841 23.243 1.00 86.19 101 VAL A N 1
ATOM 800 C CA . VAL A 1 101 ? -3.693 -22.730 23.272 1.00 86.19 101 VAL A CA 1
ATOM 801 C C . VAL A 1 101 ? -4.264 -23.312 24.565 1.00 86.19 101 VAL A C 1
ATOM 803 O O . VAL A 1 101 ? -5.173 -22.726 25.148 1.00 86.19 101 VAL A O 1
ATOM 806 N N . GLU A 1 102 ? -3.714 -24.419 25.063 1.00 86.69 102 GLU A N 1
ATOM 807 C CA . GLU A 1 102 ? -4.147 -25.010 26.333 1.00 86.69 102 GLU A CA 1
ATOM 808 C C . GLU A 1 102 ? -3.825 -24.096 27.529 1.00 86.69 102 GLU A C 1
ATOM 810 O O . GLU A 1 102 ? -4.654 -23.917 28.423 1.00 86.69 102 GLU A O 1
ATOM 815 N N . LEU A 1 103 ? -2.672 -23.421 27.506 1.00 85.94 103 LEU A N 1
ATOM 816 C CA . LEU A 1 103 ? -2.320 -22.399 28.494 1.00 85.94 103 LEU A CA 1
ATOM 817 C C . LEU A 1 103 ? -3.262 -21.183 28.427 1.00 85.94 103 LEU A C 1
ATOM 819 O O . LEU A 1 103 ? -3.726 -20.701 29.462 1.00 85.94 103 LEU A O 1
ATOM 823 N N . LEU A 1 104 ? -3.574 -20.694 27.222 1.00 87.25 104 LEU A N 1
ATOM 824 C CA . LEU A 1 104 ? -4.518 -19.587 27.029 1.00 87.25 104 LEU A CA 1
ATOM 825 C C . LEU A 1 104 ? -5.936 -19.958 27.482 1.00 87.25 104 LEU A C 1
ATOM 827 O O . LEU A 1 104 ? -6.590 -19.141 28.126 1.00 87.25 104 LEU A O 1
ATOM 831 N N . SER A 1 105 ? -6.377 -21.191 27.221 1.00 87.75 105 SER A N 1
ATOM 832 C CA . SER A 1 105 ? -7.646 -21.743 27.713 1.00 87.75 105 SER A CA 1
ATOM 833 C C . SER A 1 105 ? -7.738 -21.683 29.235 1.00 87.75 105 SER A C 1
ATOM 835 O O . SER A 1 105 ? -8.713 -21.157 29.771 1.00 87.75 105 SER A O 1
ATOM 837 N N . GLN A 1 106 ? -6.690 -22.115 29.940 1.00 87.31 106 GLN A N 1
ATOM 838 C CA . GLN A 1 106 ? -6.654 -22.073 31.405 1.00 87.31 106 GLN A CA 1
ATOM 839 C C . GLN A 1 106 ? -6.644 -20.644 31.961 1.00 87.31 106 GLN A C 1
ATOM 841 O O . GLN A 1 106 ? -7.309 -20.371 32.95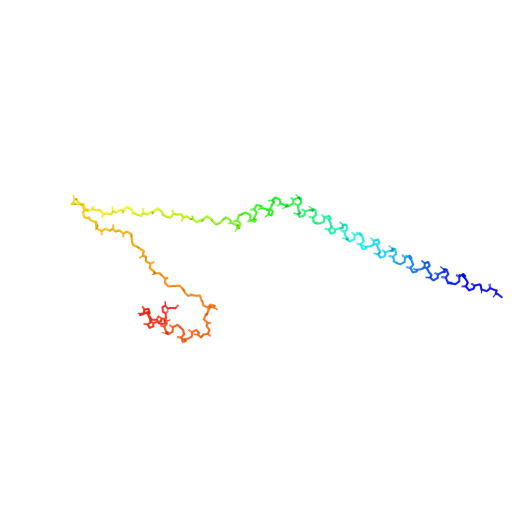9 1.00 87.31 106 GLN A O 1
ATOM 846 N N . LEU A 1 107 ? -5.912 -19.724 31.325 1.00 87.50 107 LEU A N 1
ATOM 847 C CA . LEU A 1 107 ? -5.810 -18.332 31.777 1.00 87.50 107 LEU A CA 1
ATOM 848 C C . LEU A 1 107 ? -7.079 -17.516 31.506 1.00 87.50 107 LEU A C 1
ATOM 850 O O . LEU A 1 107 ? -7.426 -16.646 32.304 1.00 87.50 107 LEU A O 1
ATOM 854 N N . LEU A 1 108 ? -7.754 -17.774 30.384 1.00 87.00 108 LEU A N 1
ATOM 855 C CA . LEU A 1 108 ? -8.969 -17.062 29.983 1.00 87.00 108 LEU A CA 1
ATOM 856 C C . LEU A 1 108 ? -10.248 -17.739 30.493 1.00 87.00 108 LEU A C 1
ATOM 858 O O . LEU A 1 108 ? -11.314 -17.129 30.443 1.00 87.00 108 LEU A O 1
ATOM 862 N N . GLY A 1 109 ? -10.151 -18.976 30.989 1.00 86.12 1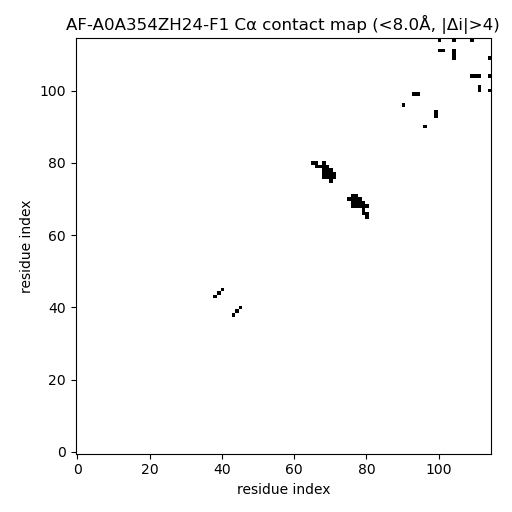09 GLY A N 1
ATOM 863 C CA . GLY A 1 109 ? -11.297 -19.762 31.443 1.00 86.12 109 GLY A CA 1
ATOM 864 C C . GLY A 1 109 ? -12.262 -20.141 30.314 1.00 86.12 109 GLY A C 1
ATOM 865 O O . GLY A 1 109 ? -13.441 -20.355 30.582 1.00 86.12 109 GLY A O 1
ATOM 866 N N . MET A 1 110 ? -11.782 -20.189 29.068 1.00 85.56 110 MET A N 1
ATOM 867 C CA . MET A 1 110 ? -12.561 -20.552 27.877 1.00 85.56 110 MET A CA 1
ATOM 868 C C . MET A 1 110 ? -12.162 -21.940 27.394 1.00 85.56 110 MET A C 1
ATOM 870 O O . MET A 1 110 ? -11.030 -22.371 27.613 1.00 85.56 110 MET A O 1
ATOM 874 N N . ALA A 1 111 ? -13.077 -22.650 26.743 1.00 82.31 111 ALA A N 1
ATOM 875 C CA . ALA A 1 111 ? -12.791 -23.983 26.237 1.00 82.31 111 ALA A CA 1
ATOM 876 C C . ALA A 1 111 ? -11.836 -23.926 25.024 1.00 82.31 111 ALA A C 1
ATOM 878 O O . ALA A 1 111 ? -11.807 -22.943 24.287 1.00 82.31 111 ALA A O 1
ATOM 879 N N . VAL A 1 112 ? -11.008 -24.960 24.839 1.00 78.81 112 VAL A N 1
ATOM 880 C CA . VAL A 1 112 ? -9.969 -25.011 23.783 1.00 78.81 112 VAL A CA 1
ATOM 881 C C . VAL A 1 112 ? -10.569 -24.927 22.374 1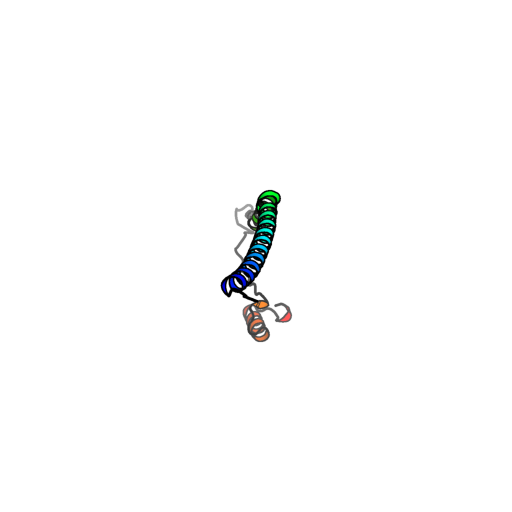.00 78.81 112 VAL A C 1
ATOM 883 O O . VAL A 1 112 ? -9.909 -24.478 21.447 1.00 78.81 112 VAL A O 1
ATOM 886 N N . ASP A 1 113 ? -11.813 -25.364 22.206 1.00 78.69 113 ASP A N 1
ATOM 887 C CA . ASP A 1 113 ? -12.590 -25.277 20.969 1.00 78.69 113 ASP A CA 1
ATOM 888 C C . ASP A 1 113 ? -13.117 -23.866 20.665 1.00 78.69 113 ASP A C 1
ATOM 890 O O . ASP A 1 113 ? -13.458 -23.584 19.516 1.00 78.69 113 ASP A O 1
ATOM 894 N N . GLU A 1 114 ? -13.145 -22.977 21.661 1.00 75.62 114 GLU A N 1
ATOM 895 C CA . GLU A 1 114 ? -13.549 -21.573 21.521 1.00 75.62 114 GLU A CA 1
ATOM 896 C C . GLU A 1 114 ? -12.358 -20.615 21.280 1.00 75.62 114 GLU A C 1
ATOM 898 O O . GLU A 1 114 ? -12.576 -19.415 21.096 1.00 75.62 114 GLU A O 1
ATOM 903 N N . ILE A 1 115 ? -11.114 -21.128 21.255 1.00 72.12 115 ILE A N 1
ATOM 904 C CA . ILE A 1 115 ? -9.850 -20.378 21.054 1.00 72.12 115 ILE A CA 1
ATOM 905 C C . ILE A 1 115 ? -9.226 -20.686 19.688 1.00 72.12 115 ILE A C 1
ATOM 907 O O . ILE A 1 115 ? -8.853 -19.717 18.984 1.00 72.12 115 ILE A O 1
#

Sequence (115 aa):
MNVNIMDMMDRTQKGFERRLRTFQIVALALFVVLAGRLWQLQVMRGDYFKSRSAANRLALVPISAPRGLIVDRSGETLATSRMAYTVSAMPQEFRDRKGEVELLSQLLGMAVDEI

Solvent-accessible surface area (backbone atoms only — not comparable to full-atom values): 7356 Å² total; per-residue (Å²): 136,92,78,60,70,69,64,58,56,51,56,56,48,54,55,51,53,51,52,52,50,51,52,49,51,52,52,50,52,52,50,50,55,51,50,52,53,47,47,46,50,56,65,77,35,29,66,62,54,51,53,54,52,49,56,74,68,56,78,88,74,85,79,79,78,80,77,75,75,43,59,48,99,86,67,51,77,78,46,77,89,72,94,77,89,81,92,86,84,61,88,85,74,55,90,51,60,67,65,52,45,52,52,49,20,67,76,71,73,46,59,70,91,80,110

Mean predicted aligned error: 15.09 Å

Radius of gyration: 37.54 Å; Cα contacts (8 Å, |Δi|>4): 33; chains: 1; bounding box: 90×40×93 Å

Foldseek 3Di:
DDDDPVVVVVVVVVVVVVVVVVVVVVVVVVVVVVVVVVCCCCPVCVVVVVVVVVVVVDDPDDDDDADDFDADPVRHTPDHDDDDDDDDDDPVPDPPVVVVLVVVCVVVVHDSVVD

pLDDT: mean 80.95, std 10.21, range [45.28, 97.5]

Nearest PDB structures (foldseek):
  3zga-assembly1_A  TM=3.758E-01  e=2.904E+00  Listeria monocytogenes